Protein AF-A0A3D0XEH0-F1 (afdb_monomer_lite)

Structure (mmCIF, N/CA/C/O backbone):
data_AF-A0A3D0XEH0-F1
#
_entry.id   AF-A0A3D0XEH0-F1
#
loop_
_atom_site.group_PDB
_atom_site.id
_atom_site.type_symbol
_atom_site.label_atom_id
_atom_site.label_alt_id
_atom_site.label_comp_id
_atom_site.label_asym_id
_atom_site.label_entity_id
_atom_site.label_seq_id
_atom_site.pdbx_PDB_ins_code
_atom_site.Cartn_x
_atom_site.Cartn_y
_atom_site.Cartn_z
_atom_site.occupancy
_atom_site.B_iso_or_equiv
_atom_site.auth_seq_id
_atom_site.auth_comp_id
_atom_site.auth_asym_id
_atom_site.auth_atom_id
_atom_site.pdbx_PDB_model_num
ATOM 1 N N . MET A 1 1 ? -12.595 -4.130 -50.913 1.00 51.41 1 MET A N 1
ATOM 2 C CA . MET A 1 1 ? -12.152 -4.628 -49.591 1.00 51.41 1 MET A CA 1
ATOM 3 C C . MET A 1 1 ? -10.849 -3.921 -49.213 1.00 51.41 1 MET A C 1
ATOM 5 O O . MET A 1 1 ? -9.781 -4.433 -49.508 1.00 51.41 1 MET A O 1
ATOM 9 N N . SER A 1 2 ? -10.917 -2.698 -48.671 1.00 54.72 2 SER A N 1
ATOM 10 C CA . SER A 1 2 ? -9.723 -1.896 -48.344 1.00 54.72 2 SER A CA 1
ATOM 11 C C . SER A 1 2 ? -9.608 -1.740 -46.827 1.00 54.72 2 SER A C 1
ATOM 13 O O . SER A 1 2 ? -10.572 -1.362 -46.161 1.00 54.72 2 SER A O 1
ATOM 15 N N . LYS A 1 3 ? -8.466 -2.154 -46.273 1.00 56.84 3 LYS A N 1
ATOM 16 C CA . LYS A 1 3 ? -8.225 -2.326 -44.834 1.00 56.84 3 LYS A CA 1
ATOM 17 C C . LYS A 1 3 ? -8.163 -0.964 -44.119 1.00 56.84 3 LYS A C 1
ATOM 19 O O . LYS A 1 3 ? -7.395 -0.092 -44.506 1.00 56.84 3 LYS A O 1
ATOM 24 N N . ARG A 1 4 ? -8.938 -0.808 -43.037 1.00 62.06 4 ARG A N 1
ATOM 25 C CA . ARG A 1 4 ? -8.849 0.309 -42.071 1.00 62.06 4 ARG A CA 1
ATOM 26 C C . ARG A 1 4 ? -7.445 0.344 -41.431 1.00 62.06 4 ARG A C 1
ATOM 28 O O . ARG A 1 4 ? -7.027 -0.693 -40.914 1.00 62.06 4 ARG A O 1
ATOM 35 N N . PRO A 1 5 ? -6.740 1.488 -41.366 1.00 52.84 5 PRO A N 1
ATOM 36 C CA . PRO A 1 5 ? -5.494 1.573 -40.612 1.00 52.84 5 PRO A CA 1
ATOM 37 C C . PRO A 1 5 ? -5.802 1.668 -39.109 1.00 52.84 5 PRO A C 1
ATOM 39 O O . PRO A 1 5 ? -6.502 2.578 -38.661 1.00 52.84 5 PRO A O 1
ATOM 42 N N . LYS A 1 6 ? -5.282 0.732 -38.306 1.00 59.91 6 LYS A N 1
ATOM 43 C CA . LYS A 1 6 ? -5.319 0.828 -36.839 1.00 59.91 6 LYS A CA 1
ATOM 44 C C . LYS A 1 6 ? -4.262 1.828 -36.362 1.00 59.91 6 LYS A C 1
ATOM 46 O O . LYS A 1 6 ? -3.107 1.467 -36.172 1.00 59.91 6 LYS A O 1
ATOM 51 N N . LYS A 1 7 ? -4.658 3.082 -36.128 1.00 51.91 7 LYS A N 1
ATOM 52 C CA . LYS A 1 7 ? -3.844 4.067 -35.392 1.00 51.91 7 LYS A CA 1
ATOM 53 C C . LYS A 1 7 ? -4.042 3.863 -33.883 1.00 51.91 7 LYS A C 1
ATOM 55 O O . LYS A 1 7 ? -4.801 4.576 -33.239 1.00 51.91 7 LYS A O 1
ATOM 60 N N . GLY A 1 8 ? -3.390 2.842 -33.335 1.00 46.91 8 GLY A N 1
ATOM 61 C CA . GLY A 1 8 ? -3.248 2.631 -31.893 1.00 46.91 8 GLY A CA 1
ATOM 62 C C . GLY A 1 8 ? -1.850 3.046 -31.450 1.00 46.91 8 GLY A C 1
ATOM 63 O O . GLY A 1 8 ? -1.015 2.188 -31.199 1.00 46.91 8 GLY A O 1
ATOM 64 N N . GLY A 1 9 ? -1.568 4.350 -31.434 1.00 47.53 9 GLY A N 1
ATOM 65 C CA . GLY A 1 9 ? -0.333 4.858 -30.839 1.00 47.53 9 GLY A CA 1
ATOM 66 C C . GLY A 1 9 ? -0.459 4.788 -29.322 1.00 47.53 9 GLY A C 1
ATOM 67 O O . GLY A 1 9 ? -1.303 5.484 -28.756 1.00 47.53 9 GLY A O 1
ATOM 68 N N . ALA A 1 10 ? 0.336 3.932 -28.677 1.00 53.53 10 ALA A N 1
ATOM 69 C CA . ALA A 1 10 ? 0.503 3.949 -27.230 1.00 53.53 10 ALA A CA 1
ATOM 70 C C . ALA A 1 10 ? 0.849 5.384 -26.808 1.00 53.53 10 ALA A C 1
ATOM 72 O O . ALA A 1 10 ? 1.782 5.989 -27.334 1.00 53.53 10 ALA A O 1
ATOM 73 N N . ARG A 1 11 ? 0.029 5.977 -25.937 1.00 59.66 11 ARG A N 1
ATOM 74 C CA . ARG A 1 11 ? 0.256 7.334 -25.437 1.00 59.66 11 ARG A CA 1
ATOM 75 C C . ARG A 1 11 ? 1.587 7.319 -24.680 1.00 59.66 11 ARG A C 1
ATOM 77 O O . ARG A 1 11 ? 1.726 6.563 -23.728 1.00 59.66 11 A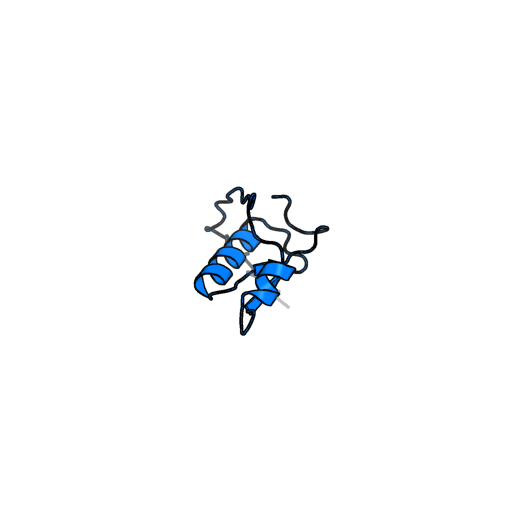RG A O 1
ATOM 84 N N . ASN A 1 12 ? 2.561 8.118 -25.118 1.00 56.38 12 ASN A N 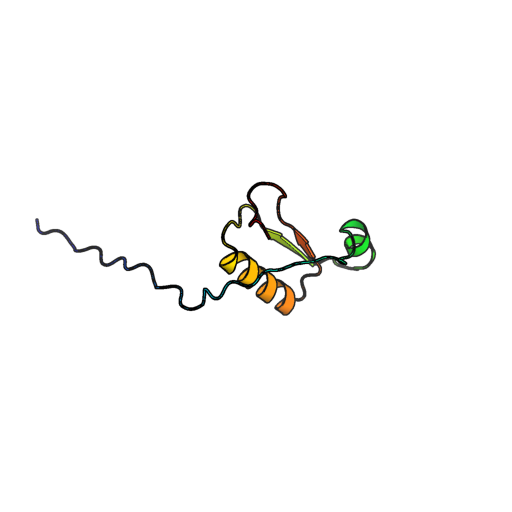1
ATOM 85 C CA . ASN A 1 12 ? 3.853 8.230 -24.442 1.00 56.38 12 ASN A CA 1
ATOM 86 C C . ASN A 1 12 ? 3.638 8.723 -22.999 1.00 56.38 12 ASN A C 1
ATOM 88 O O . ASN A 1 12 ? 3.193 9.855 -22.782 1.00 56.38 12 ASN A O 1
ATOM 92 N N . ASN A 1 13 ? 3.964 7.878 -22.020 1.00 53.09 13 ASN A N 1
ATOM 93 C CA . ASN A 1 13 ? 3.852 8.167 -20.590 1.00 53.09 13 ASN A CA 1
ATOM 94 C C . ASN A 1 13 ? 4.965 9.132 -20.151 1.00 53.09 13 ASN A C 1
ATOM 96 O O . ASN A 1 13 ? 5.996 8.735 -19.619 1.00 53.09 13 ASN A O 1
ATOM 100 N N . ARG A 1 14 ? 4.747 10.434 -20.374 1.00 53.16 14 ARG A N 1
ATOM 101 C CA . ARG A 1 14 ? 5.689 11.528 -20.048 1.00 53.16 14 ARG A CA 1
ATOM 102 C C . ARG A 1 14 ? 5.962 11.747 -18.547 1.00 53.16 14 ARG A C 1
ATOM 104 O O . ARG A 1 14 ? 6.665 12.689 -18.210 1.00 53.16 14 ARG A O 1
ATOM 111 N N . HIS A 1 15 ? 5.416 10.922 -17.653 1.00 52.22 15 HIS A N 1
ATOM 112 C CA . HIS A 1 15 ? 5.564 11.075 -16.197 1.00 52.22 15 HIS A CA 1
ATOM 113 C C . HIS A 1 15 ? 6.599 10.113 -15.577 1.00 52.22 15 HIS A C 1
ATOM 115 O O . HIS A 1 15 ? 6.765 10.111 -14.361 1.00 52.22 15 HIS A O 1
ATOM 121 N N . ALA A 1 16 ? 7.318 9.335 -16.397 1.00 49.19 16 ALA A N 1
ATOM 122 C CA . ALA A 1 16 ? 8.233 8.255 -16.007 1.00 49.19 16 ALA A CA 1
ATOM 123 C C . ALA A 1 16 ? 9.576 8.700 -15.377 1.00 49.19 16 ALA A C 1
ATOM 125 O O . ALA A 1 16 ? 10.628 8.173 -15.724 1.00 49.19 16 ALA A O 1
ATOM 126 N N . GLN A 1 17 ? 9.567 9.656 -14.447 1.00 50.09 17 GLN A N 1
ATOM 127 C CA . GLN A 1 17 ? 10.737 9.923 -13.605 1.00 50.09 17 GLN A CA 1
ATOM 128 C C . GLN A 1 17 ? 10.657 9.002 -12.378 1.00 50.09 17 GLN A C 1
ATOM 130 O O . GLN A 1 17 ? 9.916 9.275 -11.433 1.00 50.09 17 GLN A O 1
ATOM 135 N N . GLY A 1 18 ? 11.336 7.854 -12.450 1.00 46.25 18 GLY A N 1
ATOM 136 C CA . GLY A 1 18 ? 11.393 6.853 -11.381 1.00 46.25 18 GLY A CA 1
ATOM 137 C C . GLY A 1 18 ? 12.295 7.301 -10.230 1.00 46.25 18 GLY A C 1
ATOM 138 O O . GLY A 1 18 ? 13.417 7.742 -10.460 1.00 46.25 18 GLY A O 1
ATOM 139 N N . GLY A 1 19 ? 11.798 7.195 -8.997 1.00 50.72 19 GLY A N 1
ATOM 140 C CA . GLY A 1 19 ? 12.582 7.362 -7.772 1.00 50.72 19 GLY A CA 1
ATOM 141 C C . GLY A 1 19 ? 12.742 6.026 -7.046 1.00 50.72 19 GLY A C 1
ATOM 142 O O . GLY A 1 19 ? 11.903 5.139 -7.193 1.00 50.72 19 GLY A O 1
ATOM 143 N N . SER A 1 20 ? 13.814 5.882 -6.270 1.00 49.03 20 SER A N 1
ATOM 144 C CA . SER A 1 20 ? 14.003 4.783 -5.318 1.00 49.03 20 SER A CA 1
ATOM 145 C C . SER A 1 20 ? 13.147 5.032 -4.072 1.00 49.03 20 SER A C 1
ATOM 147 O O . SER A 1 20 ? 13.280 6.086 -3.447 1.00 49.03 20 SER A O 1
ATOM 149 N N . PHE A 1 21 ? 12.282 4.085 -3.706 1.00 56.19 21 PHE A N 1
ATOM 150 C CA . PHE A 1 21 ? 11.437 4.171 -2.511 1.00 56.19 21 PHE A CA 1
ATOM 151 C C . PHE A 1 21 ? 11.974 3.210 -1.448 1.00 56.19 21 PHE A C 1
ATOM 153 O O . PHE A 1 21 ? 12.015 2.010 -1.689 1.00 56.19 21 PHE A O 1
ATOM 160 N N . VAL A 1 22 ? 12.365 3.713 -0.276 1.00 52.78 22 VAL A N 1
ATOM 161 C CA . VAL A 1 22 ? 12.816 2.877 0.849 1.00 52.78 22 VAL A CA 1
ATOM 162 C C . VAL A 1 22 ? 11.968 3.215 2.071 1.00 52.78 22 VAL A C 1
ATOM 164 O O . VAL A 1 22 ? 11.962 4.359 2.515 1.00 52.78 22 VAL A O 1
ATOM 167 N N . ALA A 1 23 ? 11.250 2.230 2.612 1.00 57.59 23 ALA A N 1
ATOM 168 C CA . ALA A 1 23 ? 10.549 2.342 3.890 1.00 57.59 23 ALA A CA 1
ATOM 169 C C . ALA A 1 23 ? 11.336 1.553 4.945 1.00 57.59 23 ALA A C 1
ATOM 171 O O . ALA A 1 23 ? 11.128 0.353 5.102 1.00 57.59 23 ALA A O 1
ATOM 172 N N . ALA A 1 24 ? 12.296 2.205 5.606 1.00 53.84 24 ALA A N 1
ATOM 173 C CA . ALA A 1 24 ? 13.175 1.549 6.578 1.00 53.84 24 ALA A CA 1
ATOM 174 C C . ALA A 1 24 ? 12.555 1.423 7.987 1.00 53.84 24 ALA A C 1
ATOM 176 O O . ALA A 1 24 ? 12.919 0.504 8.709 1.00 53.84 24 ALA A O 1
ATOM 177 N N . ASP A 1 25 ? 11.579 2.272 8.341 1.00 66.38 25 ASP A N 1
ATOM 178 C CA . ASP A 1 25 ? 11.083 2.415 9.726 1.00 66.38 25 ASP A CA 1
ATOM 179 C C . ASP A 1 25 ? 9.545 2.358 9.853 1.00 66.38 25 ASP A C 1
ATOM 181 O O . ASP A 1 25 ? 8.958 2.936 10.768 1.00 66.38 25 ASP A O 1
ATOM 185 N N . ALA A 1 26 ? 8.850 1.708 8.913 1.00 70.69 26 ALA A N 1
ATOM 186 C CA . ALA A 1 26 ? 7.390 1.625 8.965 1.00 70.69 26 ALA A CA 1
ATOM 187 C C . ALA A 1 26 ? 6.913 0.676 10.090 1.00 70.69 26 ALA A C 1
ATOM 189 O O . ALA A 1 26 ? 7.498 -0.399 10.256 1.00 70.69 26 ALA A O 1
ATOM 190 N N . PRO A 1 27 ? 5.843 1.027 10.836 1.00 84.19 27 PRO A N 1
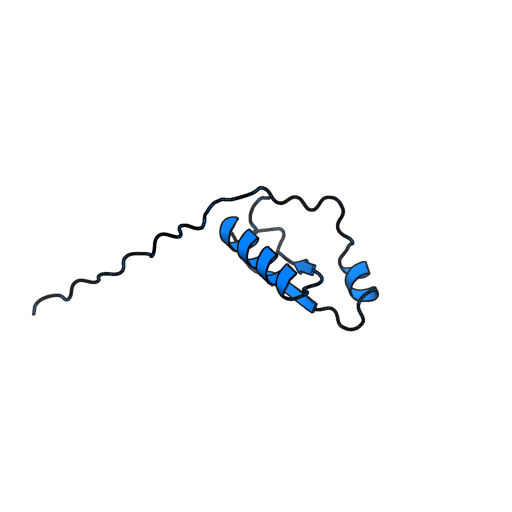ATOM 191 C CA . PRO A 1 27 ? 5.221 0.109 11.786 1.00 84.19 27 PRO A CA 1
ATOM 192 C C . PRO A 1 27 ? 4.723 -1.151 11.072 1.00 84.19 27 PRO A C 1
ATOM 194 O O . PRO A 1 27 ? 4.338 -1.112 9.900 1.00 84.19 27 PRO A O 1
ATOM 197 N N . ASP A 1 28 ? 4.724 -2.280 11.781 1.00 90.19 28 ASP A N 1
ATOM 198 C CA . ASP A 1 28 ? 4.191 -3.520 11.225 1.00 90.19 28 ASP A CA 1
ATOM 199 C C . ASP A 1 28 ? 2.663 -3.461 11.034 1.00 90.19 28 ASP A C 1
ATOM 201 O O . ASP A 1 28 ? 1.954 -2.618 11.591 1.00 90.19 28 ASP A O 1
ATOM 205 N N . LEU A 1 29 ? 2.146 -4.376 10.210 1.00 89.44 29 LEU A N 1
ATOM 206 C CA . LEU A 1 29 ? 0.728 -4.405 9.854 1.00 89.44 29 LEU A CA 1
ATOM 207 C C . LEU A 1 29 ? -0.182 -4.613 11.075 1.00 89.44 29 LEU A C 1
ATOM 209 O O . LEU A 1 29 ? -1.246 -4.007 11.148 1.00 89.44 29 LEU A O 1
ATOM 213 N N . GLU A 1 30 ? 0.228 -5.448 12.031 1.00 92.00 30 GLU A N 1
ATOM 214 C CA . GLU A 1 30 ? -0.561 -5.737 13.234 1.00 92.00 30 GLU A CA 1
ATOM 215 C C . GLU A 1 30 ? -0.727 -4.479 14.095 1.00 92.00 30 GLU A C 1
ATOM 217 O O . GLU A 1 30 ? -1.817 -4.198 14.598 1.00 92.00 30 GLU A O 1
ATOM 222 N N . THR A 1 31 ? 0.334 -3.684 14.216 1.00 93.25 31 THR A N 1
ATOM 223 C CA . THR A 1 31 ? 0.327 -2.407 14.930 1.00 93.25 31 THR A CA 1
ATOM 224 C C . THR A 1 31 ? -0.655 -1.429 14.289 1.00 93.25 31 THR A C 1
ATOM 226 O O . THR A 1 31 ? -1.481 -0.855 14.996 1.00 93.25 31 THR A O 1
ATOM 229 N N . ILE A 1 32 ? -0.632 -1.301 12.958 1.00 90.94 32 ILE A N 1
ATOM 230 C CA . ILE A 1 32 ? -1.538 -0.414 12.205 1.00 90.94 32 ILE A CA 1
ATOM 231 C C . ILE A 1 32 ? -3.001 -0.842 12.382 1.00 90.94 32 ILE A C 1
ATOM 233 O O . ILE A 1 32 ? -3.882 -0.015 12.619 1.00 90.94 32 ILE A O 1
ATOM 237 N N . LEU A 1 33 ? -3.275 -2.147 12.304 1.00 92.88 33 LEU A N 1
ATOM 238 C CA . LEU A 1 33 ? -4.628 -2.683 12.475 1.00 92.88 33 LEU A CA 1
ATOM 239 C C . LEU A 1 33 ? -5.188 -2.446 13.884 1.00 92.88 33 LEU A C 1
ATOM 241 O O . LEU A 1 33 ? -6.403 -2.357 14.046 1.00 92.88 33 LEU A O 1
ATOM 245 N N . ARG A 1 34 ? -4.321 -2.353 14.898 1.00 94.88 34 ARG A N 1
ATOM 246 C CA . ARG A 1 34 ? -4.711 -2.077 16.288 1.00 94.88 34 ARG A CA 1
ATOM 247 C C . ARG A 1 34 ? -4.831 -0.590 16.602 1.00 94.88 34 ARG A C 1
ATOM 249 O O . ARG A 1 34 ? -5.611 -0.242 17.487 1.00 94.88 34 ARG A O 1
ATOM 256 N N . SER A 1 35 ? -4.053 0.267 15.941 1.00 93.44 35 SER A N 1
ATOM 257 C CA . SER A 1 35 ? -4.062 1.712 16.189 1.00 93.44 35 SER A CA 1
ATOM 258 C C . SER A 1 35 ? -5.242 2.418 15.524 1.00 93.44 35 SER A C 1
ATOM 260 O O . SER A 1 35 ? -5.721 3.423 16.048 1.00 93.44 35 SER A O 1
ATOM 262 N N . GLU A 1 36 ? -5.736 1.887 14.405 1.00 93.06 36 GLU A N 1
ATOM 263 C CA . GLU A 1 36 ? -6.800 2.517 13.628 1.00 93.06 36 GLU A CA 1
ATOM 264 C C . GLU A 1 36 ? -8.187 1.956 13.943 1.00 93.06 36 GLU A C 1
ATOM 266 O O . GLU A 1 36 ? -8.437 0.754 13.872 1.00 93.06 36 GLU A O 1
ATOM 271 N N . LYS A 1 37 ? -9.148 2.848 14.216 1.00 94.00 37 LYS A N 1
ATOM 272 C CA . LYS A 1 37 ? -10.551 2.461 14.465 1.00 94.00 37 LYS A CA 1
ATOM 273 C C . LYS A 1 37 ? -11.220 1.858 13.224 1.00 94.00 37 LYS A C 1
ATOM 275 O O . LYS A 1 37 ? -12.108 1.019 13.352 1.00 94.00 37 LYS A O 1
ATOM 280 N N . ASN A 1 38 ? -10.836 2.324 12.036 1.00 94.88 38 ASN A N 1
ATOM 281 C CA . ASN A 1 38 ? -11.304 1.805 10.754 1.00 94.88 38 ASN A CA 1
ATOM 282 C C . ASN A 1 38 ? -10.132 1.768 9.758 1.00 94.88 38 ASN A C 1
ATOM 284 O O . ASN A 1 38 ? -9.976 2.711 8.976 1.00 94.88 38 ASN A O 1
ATOM 288 N N . PRO A 1 39 ? -9.291 0.718 9.801 1.00 95.00 39 PRO A N 1
ATOM 289 C CA . PRO A 1 39 ? -8.118 0.622 8.947 1.00 95.00 39 PRO A CA 1
ATOM 290 C C . PRO A 1 39 ? -8.500 0.668 7.463 1.00 95.00 39 PRO A C 1
ATOM 292 O O . PRO A 1 39 ? -9.191 -0.205 6.940 1.00 95.00 39 PRO A O 1
ATOM 295 N N . PHE A 1 40 ? -8.020 1.696 6.774 1.00 96.69 40 PHE A N 1
ATOM 296 C CA . PHE A 1 40 ? -8.120 1.847 5.324 1.00 96.69 40 PHE A CA 1
ATOM 297 C C . PHE A 1 40 ? -6.795 1.462 4.669 1.00 96.69 40 PHE A C 1
ATOM 299 O O . PHE A 1 40 ? -5.781 2.116 4.902 1.00 96.69 40 PHE A O 1
ATOM 306 N N . LEU A 1 41 ? -6.802 0.388 3.882 1.00 95.12 41 LEU A N 1
ATOM 307 C CA . LEU A 1 41 ? -5.607 -0.245 3.325 1.00 95.12 41 LEU A CA 1
ATOM 308 C C . LEU A 1 41 ? -5.710 -0.327 1.799 1.00 95.12 41 LEU A C 1
ATOM 310 O O . LEU A 1 41 ? -6.800 -0.524 1.258 1.00 95.12 41 LEU A O 1
ATOM 314 N N . LEU A 1 42 ? -4.571 -0.249 1.111 1.00 94.75 42 LEU A N 1
ATOM 315 C CA . LEU A 1 42 ? -4.461 -0.510 -0.325 1.00 94.75 42 LEU A CA 1
ATOM 316 C C . LEU A 1 42 ? -3.675 -1.799 -0.547 1.00 94.75 42 LEU A C 1
ATOM 318 O O . LEU A 1 42 ? -2.549 -1.928 -0.077 1.00 94.75 42 LEU A O 1
ATOM 322 N N . VAL A 1 43 ? -4.235 -2.733 -1.311 1.00 93.88 43 VAL A N 1
ATOM 323 C CA . VAL A 1 43 ? -3.537 -3.959 -1.711 1.00 93.88 43 VAL A CA 1
ATOM 324 C C . VAL A 1 43 ? -3.181 -3.866 -3.188 1.00 93.88 43 VAL A C 1
ATOM 326 O O . VAL A 1 43 ? -4.046 -3.634 -4.031 1.00 93.88 43 VAL A O 1
ATOM 329 N N . LEU A 1 44 ? -1.903 -4.046 -3.496 1.00 92.81 44 LEU A N 1
ATOM 330 C CA . LEU A 1 44 ? -1.376 -4.097 -4.851 1.00 92.81 44 LEU A CA 1
ATOM 331 C C . LEU A 1 44 ? -1.033 -5.543 -5.187 1.00 92.81 44 LEU A C 1
ATOM 333 O O . LEU A 1 44 ? -0.167 -6.126 -4.546 1.00 92.81 44 LEU A O 1
ATOM 337 N N . ASP A 1 45 ? -1.663 -6.110 -6.213 1.00 89.81 45 ASP A N 1
ATOM 338 C CA . ASP A 1 45 ? -1.328 -7.444 -6.716 1.00 89.81 45 ASP A CA 1
ATOM 339 C C . ASP A 1 45 ? -0.703 -7.341 -8.113 1.00 89.81 45 ASP A C 1
ATOM 341 O O . ASP A 1 45 ? -1.320 -6.847 -9.056 1.00 89.81 45 ASP A O 1
ATOM 345 N N . GLY A 1 46 ? 0.555 -7.770 -8.240 1.00 84.75 46 GLY A N 1
ATOM 346 C CA . GLY A 1 46 ? 1.254 -7.830 -9.526 1.00 84.75 46 GLY A CA 1
ATOM 347 C C . GLY A 1 46 ? 1.691 -6.486 -10.124 1.00 84.75 46 GLY A C 1
ATOM 348 O O . GLY A 1 46 ? 1.933 -6.421 -11.331 1.00 84.75 46 GLY A O 1
ATOM 349 N N . VAL A 1 47 ? 1.824 -5.421 -9.324 1.00 88.75 47 VAL A N 1
ATOM 350 C CA . VAL A 1 47 ? 2.422 -4.151 -9.779 1.00 88.75 47 VAL A CA 1
ATOM 351 C C . VAL A 1 47 ? 3.936 -4.322 -9.956 1.00 88.75 47 VAL A C 1
ATOM 353 O O . VAL A 1 47 ? 4.679 -4.437 -8.984 1.00 88.75 47 VAL A O 1
ATOM 356 N N . GLN A 1 48 ? 4.382 -4.329 -11.215 1.00 85.12 48 GLN A N 1
ATOM 357 C CA . GLN A 1 48 ? 5.771 -4.626 -11.613 1.00 85.12 48 GLN A CA 1
ATOM 358 C C . GLN A 1 48 ? 6.562 -3.413 -12.125 1.00 85.12 48 GLN A C 1
ATOM 360 O O . GLN A 1 48 ? 7.777 -3.494 -12.264 1.00 85.12 48 GLN A O 1
ATOM 365 N N . ASP A 1 49 ? 5.891 -2.294 -12.405 1.00 86.38 49 ASP A N 1
ATOM 366 C CA . ASP A 1 49 ? 6.526 -1.061 -12.882 1.00 86.38 49 ASP A CA 1
ATOM 367 C C . ASP A 1 49 ? 6.720 -0.072 -11.712 1.00 86.38 49 ASP A C 1
ATOM 369 O O . ASP A 1 49 ? 5.717 0.319 -11.097 1.00 86.38 49 ASP A O 1
ATOM 373 N N . PRO A 1 50 ? 7.961 0.368 -11.402 1.00 84.50 50 PRO A N 1
ATOM 374 C CA . PRO A 1 50 ? 8.232 1.343 -10.340 1.00 84.50 50 PRO A CA 1
ATOM 375 C C . PRO A 1 50 ? 7.462 2.652 -10.511 1.00 84.50 50 PRO A C 1
ATOM 377 O O . PRO A 1 50 ? 7.099 3.299 -9.527 1.00 84.50 50 PRO A O 1
ATOM 380 N N . HIS A 1 51 ? 7.175 3.038 -11.756 1.00 84.56 51 HIS A N 1
ATOM 381 C CA . HIS A 1 51 ? 6.404 4.238 -12.038 1.00 84.56 51 HIS A CA 1
ATOM 382 C C . HIS A 1 51 ? 4.952 4.107 -11.560 1.00 84.56 51 HIS A C 1
ATOM 384 O O . HIS A 1 51 ? 4.433 5.004 -10.890 1.00 84.56 51 HIS A O 1
ATOM 390 N N . ASN A 1 52 ? 4.320 2.967 -11.846 1.00 89.62 52 ASN A N 1
ATOM 391 C CA . ASN A 1 52 ? 2.960 2.678 -11.398 1.00 89.62 52 ASN A CA 1
ATOM 392 C C . ASN A 1 52 ? 2.901 2.535 -9.875 1.00 89.62 52 ASN A C 1
ATOM 394 O O . ASN A 1 52 ? 1.986 3.075 -9.258 1.00 89.62 52 ASN A O 1
ATOM 398 N N . LEU A 1 53 ? 3.899 1.885 -9.263 1.00 88.38 53 LEU A N 1
ATOM 399 C CA . LEU A 1 53 ? 4.011 1.811 -7.806 1.00 88.38 53 LEU A CA 1
ATOM 400 C C . LEU A 1 53 ? 4.056 3.216 -7.188 1.00 88.38 53 LEU A C 1
ATOM 402 O O . LEU A 1 53 ? 3.264 3.519 -6.299 1.00 88.38 53 LEU A O 1
ATOM 406 N N . GLY A 1 54 ? 4.915 4.100 -7.702 1.00 90.88 54 GLY A N 1
ATOM 407 C CA . GLY A 1 54 ? 5.015 5.478 -7.222 1.00 90.88 54 GLY A CA 1
ATOM 408 C C . GLY A 1 54 ? 3.715 6.274 -7.378 1.00 90.88 54 GLY A C 1
ATOM 409 O O . GLY A 1 54 ? 3.355 7.048 -6.490 1.00 90.88 54 GLY A O 1
ATOM 410 N N . ALA A 1 55 ? 2.980 6.071 -8.474 1.00 92.44 55 ALA A N 1
ATOM 411 C CA . ALA A 1 55 ? 1.668 6.684 -8.672 1.00 92.44 55 ALA A CA 1
ATOM 412 C C . ALA A 1 55 ? 0.639 6.173 -7.650 1.00 92.44 55 ALA A C 1
ATOM 414 O O . ALA A 1 55 ? -0.038 6.981 -7.016 1.00 92.44 55 ALA A O 1
ATOM 415 N N . CYS A 1 56 ? 0.568 4.856 -7.435 1.00 93.56 56 CYS A N 1
ATOM 416 C CA . CYS A 1 56 ? -0.307 4.250 -6.433 1.00 93.56 56 CYS A CA 1
ATOM 417 C C . CYS A 1 56 ? 0.001 4.755 -5.019 1.00 93.56 56 CYS A C 1
ATOM 419 O O . CYS A 1 56 ? -0.929 5.113 -4.305 1.00 93.56 56 CYS A O 1
ATOM 421 N N . LEU A 1 57 ? 1.278 4.838 -4.630 1.00 92.00 57 LEU A N 1
ATOM 422 C CA . LEU A 1 57 ? 1.688 5.350 -3.316 1.00 92.00 57 LEU A CA 1
ATOM 423 C C . LEU A 1 57 ? 1.271 6.813 -3.117 1.00 92.00 57 LEU A C 1
ATOM 425 O O . LEU A 1 57 ? 0.713 7.154 -2.080 1.00 92.00 57 LEU A O 1
ATOM 429 N N . AR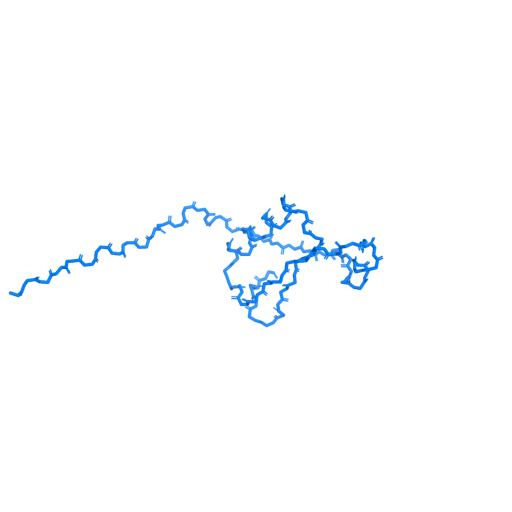G A 1 58 ? 1.467 7.668 -4.129 1.00 93.31 58 ARG A N 1
ATOM 430 C CA . ARG A 1 58 ? 1.019 9.071 -4.078 1.00 93.31 58 ARG A CA 1
ATOM 431 C C . ARG A 1 58 ? -0.496 9.196 -3.948 1.00 93.31 58 ARG A C 1
ATOM 433 O O . ARG A 1 58 ? -0.983 10.056 -3.224 1.00 93.31 58 ARG A O 1
ATOM 440 N N . THR A 1 59 ? -1.249 8.357 -4.656 1.00 96.00 59 THR A N 1
ATOM 441 C CA . THR A 1 59 ? -2.710 8.326 -4.526 1.00 96.00 59 THR A CA 1
ATOM 442 C C . THR A 1 59 ? -3.143 7.805 -3.159 1.00 96.00 59 THR A C 1
ATOM 444 O O . THR A 1 59 ? -4.083 8.347 -2.591 1.00 96.00 59 THR A O 1
ATOM 447 N N . ALA A 1 6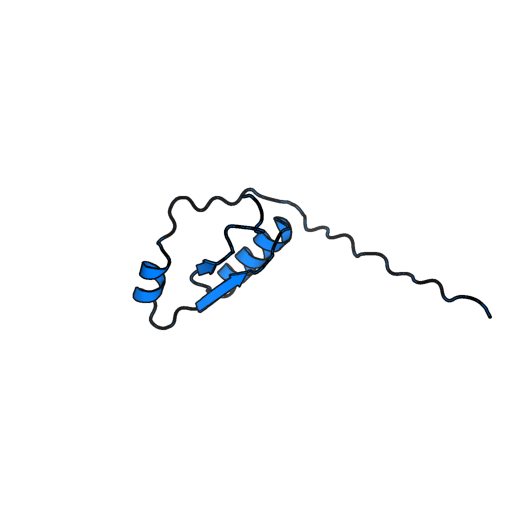0 ? -2.465 6.787 -2.627 1.00 95.56 60 ALA A N 1
ATOM 448 C CA . ALA A 1 60 ? -2.744 6.221 -1.313 1.00 95.56 60 ALA A CA 1
ATOM 449 C C . ALA A 1 60 ? -2.553 7.267 -0.202 1.00 95.56 60 ALA A C 1
ATOM 451 O O . ALA A 1 60 ? -3.450 7.444 0.619 1.00 95.56 60 ALA A O 1
ATOM 452 N N . ASP A 1 61 ? -1.447 8.012 -0.249 1.00 93.69 61 ASP A N 1
ATOM 453 C CA . ASP A 1 61 ? -1.158 9.127 0.660 1.00 93.69 61 ASP A CA 1
ATOM 454 C C . ASP A 1 61 ? -2.255 10.206 0.600 1.00 93.69 61 ASP A C 1
ATOM 456 O O . ASP A 1 61 ? -2.892 10.519 1.604 1.00 93.69 61 ASP A O 1
ATOM 460 N N . GLY A 1 62 ? -2.592 10.684 -0.603 1.00 95.81 62 GLY A N 1
ATOM 461 C CA . GLY A 1 62 ? -3.652 11.683 -0.784 1.00 95.81 62 GLY A CA 1
ATOM 462 C C . GLY A 1 62 ? -5.064 11.201 -0.417 1.00 95.81 62 GLY A C 1
ATOM 463 O O . GLY A 1 62 ? -5.937 12.023 -0.140 1.00 95.81 62 GLY A O 1
ATOM 464 N N . ALA A 1 63 ? -5.303 9.888 -0.415 1.00 96.56 63 ALA A N 1
ATOM 465 C CA . ALA A 1 63 ? -6.576 9.279 -0.033 1.00 96.56 63 ALA A CA 1
ATOM 466 C C . ALA A 1 63 ? -6.671 8.944 1.468 1.00 96.56 63 ALA A C 1
ATOM 468 O O . ALA A 1 63 ? -7.739 8.525 1.916 1.00 96.56 63 ALA A O 1
ATOM 469 N N . GLY A 1 64 ? -5.588 9.107 2.238 1.00 94.94 64 GLY A N 1
ATOM 470 C CA . GLY A 1 64 ? -5.547 8.743 3.657 1.00 94.94 64 GLY A CA 1
ATOM 471 C C . GLY A 1 64 ? -5.484 7.233 3.902 1.00 94.94 64 GLY A C 1
ATOM 472 O O . GLY A 1 64 ? -6.076 6.729 4.854 1.00 94.94 64 GLY A O 1
ATOM 473 N N . VAL A 1 65 ? -4.816 6.485 3.022 1.00 96.00 65 VAL A N 1
ATOM 474 C CA . VAL A 1 65 ? -4.545 5.057 3.230 1.00 96.00 65 VAL A CA 1
ATOM 475 C C . VAL A 1 65 ? -3.478 4.890 4.315 1.00 96.00 65 VAL A C 1
ATOM 477 O O . VAL A 1 65 ? -2.417 5.500 4.245 1.00 96.00 65 VAL A O 1
ATOM 480 N N . HIS A 1 66 ? -3.725 4.009 5.282 1.00 94.38 66 HIS A N 1
ATOM 481 C CA . HIS A 1 66 ? -2.834 3.781 6.426 1.00 94.38 66 HIS A CA 1
ATOM 482 C C . HIS A 1 66 ? -1.675 2.837 6.089 1.00 94.38 66 HIS A C 1
ATOM 484 O O . HIS A 1 66 ? -0.591 2.962 6.648 1.00 94.38 66 HIS A O 1
ATOM 490 N N . ALA A 1 67 ? -1.890 1.883 5.176 1.00 92.69 67 ALA A N 1
ATOM 491 C CA . ALA A 1 67 ? -0.827 1.013 4.683 1.00 92.69 67 ALA A CA 1
ATOM 492 C C . ALA A 1 67 ? -1.081 0.540 3.249 1.00 92.69 67 ALA A C 1
ATOM 494 O O . ALA A 1 67 ? -2.221 0.276 2.850 1.00 92.69 67 ALA A O 1
ATOM 495 N N . VAL A 1 68 ? 0.010 0.368 2.500 1.00 92.56 68 VAL A N 1
ATOM 496 C CA . VAL A 1 68 ? 0.012 -0.257 1.175 1.00 92.56 68 VAL A CA 1
ATOM 497 C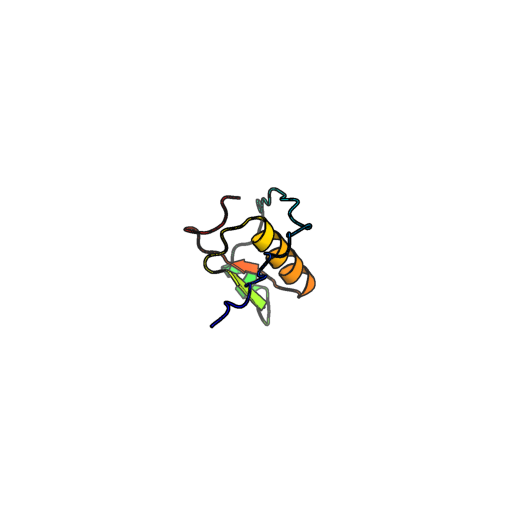 C . VAL A 1 68 ? 0.693 -1.618 1.269 1.00 92.56 68 VAL A C 1
ATOM 499 O O . VAL A 1 68 ? 1.835 -1.719 1.707 1.00 92.56 68 VAL A O 1
ATOM 502 N N . ILE A 1 69 ? -0.010 -2.668 0.857 1.00 91.25 69 ILE A N 1
ATOM 503 C CA . ILE A 1 69 ? 0.434 -4.059 0.945 1.00 91.25 69 ILE A CA 1
ATOM 504 C C . ILE A 1 69 ? 0.716 -4.565 -0.467 1.00 91.25 69 ILE A C 1
ATOM 506 O O . ILE A 1 69 ? -0.150 -4.486 -1.336 1.00 91.25 69 ILE A O 1
ATOM 510 N N . ALA A 1 70 ? 1.906 -5.118 -0.690 1.00 88.06 70 ALA A N 1
ATOM 511 C CA . ALA A 1 70 ? 2.292 -5.739 -1.954 1.00 88.06 70 ALA A CA 1
ATOM 512 C C . ALA A 1 70 ? 2.918 -7.125 -1.711 1.00 88.06 70 ALA A C 1
ATOM 514 O O . ALA A 1 70 ? 3.571 -7.334 -0.682 1.00 88.06 70 ALA A O 1
ATOM 515 N N . PRO A 1 71 ? 2.739 -8.095 -2.626 1.00 83.00 71 PRO A N 1
ATOM 516 C CA . PRO A 1 71 ? 3.327 -9.418 -2.490 1.00 83.00 71 PRO A CA 1
ATOM 517 C C . PRO A 1 71 ? 4.852 -9.344 -2.599 1.00 83.00 71 PRO A C 1
ATOM 519 O O . PRO A 1 71 ? 5.396 -8.694 -3.485 1.00 83.00 71 PRO A O 1
ATOM 522 N N . ARG A 1 72 ? 5.558 -10.082 -1.734 1.00 76.56 72 ARG A N 1
ATOM 523 C CA . ARG A 1 72 ? 7.033 -10.164 -1.751 1.00 76.56 72 ARG A CA 1
ATOM 524 C C . ARG A 1 72 ? 7.586 -10.661 -3.095 1.00 76.56 72 ARG A C 1
ATOM 526 O O . ARG A 1 72 ? 8.667 -10.258 -3.503 1.00 76.56 72 ARG A O 1
ATOM 533 N N . ASN A 1 73 ? 6.839 -11.527 -3.781 1.00 65.88 73 ASN A N 1
ATOM 534 C CA . ASN A 1 73 ? 7.180 -12.057 -5.099 1.00 65.88 73 ASN A CA 1
ATOM 535 C C . ASN A 1 73 ? 6.331 -11.337 -6.158 1.00 65.88 73 ASN A C 1
ATOM 537 O O . ASN A 1 73 ? 5.126 -11.205 -5.966 1.00 65.88 73 ASN A O 1
ATOM 541 N N . ARG A 1 74 ? 6.929 -10.949 -7.296 1.00 58.56 74 ARG A N 1
ATOM 542 C CA . ARG A 1 74 ? 6.279 -10.200 -8.403 1.00 58.56 74 ARG A CA 1
ATOM 543 C C . ARG A 1 74 ? 5.961 -8.723 -8.121 1.00 58.56 74 ARG A C 1
ATOM 545 O O . ARG A 1 74 ? 5.294 -8.098 -8.942 1.00 58.56 74 ARG A O 1
ATOM 552 N N . ALA A 1 75 ? 6.441 -8.169 -7.013 1.00 61.62 75 ALA A N 1
ATOM 553 C CA . ALA A 1 75 ? 6.507 -6.725 -6.832 1.00 61.62 75 ALA A CA 1
ATOM 554 C C . ALA A 1 75 ? 7.731 -6.138 -7.548 1.00 61.62 75 ALA A C 1
ATOM 556 O O . ALA A 1 75 ? 8.700 -6.842 -7.847 1.00 61.62 75 ALA A O 1
ATOM 557 N N . VAL A 1 76 ? 7.673 -4.832 -7.802 1.00 65.88 76 VAL A N 1
ATOM 558 C CA . VAL A 1 76 ? 8.847 -4.007 -8.104 1.00 65.88 76 VAL A CA 1
ATOM 559 C C . VAL A 1 76 ? 9.958 -4.294 -7.098 1.00 65.88 76 VAL A C 1
ATOM 561 O O . VAL A 1 76 ? 9.727 -4.232 -5.892 1.00 65.88 76 VAL A O 1
ATOM 564 N N . ALA A 1 77 ? 11.162 -4.579 -7.595 1.00 59.50 77 ALA A N 1
ATOM 565 C CA . ALA A 1 77 ? 12.359 -4.527 -6.768 1.00 59.50 77 ALA A CA 1
ATOM 566 C C . ALA A 1 77 ? 12.627 -3.053 -6.428 1.00 59.50 77 ALA A C 1
ATOM 568 O O . ALA A 1 77 ? 12.974 -2.270 -7.315 1.00 59.50 77 ALA A O 1
ATOM 569 N N . ILE A 1 78 ? 12.385 -2.687 -5.171 1.00 56.34 78 ILE A N 1
ATOM 570 C CA . ILE A 1 78 ? 12.744 -1.399 -4.566 1.00 56.34 78 ILE A CA 1
ATOM 571 C C . ILE A 1 78 ? 13.946 -1.574 -3.649 1.00 56.34 78 ILE A C 1
ATOM 573 O O . ILE A 1 78 ? 14.016 -2.630 -2.979 1.00 56.34 78 ILE A O 1
#

pLDDT: mean 76.73, std 18.25, range [46.25, 96.69]

Sequence (78 aa):
MSKRPKKGGARNNRHAQGGSFVAADAPDLETILRSEKNPFLLVLDGVQDPHNLGACLRTADGAGVHAVIAPRNRAVAI

Secondary structure (DSSP, 8-state):
--PPP--------TT--------SSPPPHHHHHHH-SS--EEE-SS---HHHHHHHHHHHHHHT-SEEE--SSSS---

Radius of gyration: 17.94 Å; chains: 1; bounding box: 26×24×66 Å

Foldseek 3Di:
DDDDDPPPDDDPPPQPPADDDDDPDDDDPVVQVVVDPDAAEAEDEQAARSSVVVVVVVVCVVVVHSYYHYDPPNYHDD